Protein AF-A0A952RX84-F1 (afdb_monomer)

Secondary structure (DSSP, 8-state):
----PPPBPHHHHHHHHHHTT-S-HHHHHHHHHHHHHHHHHHS-HHHHHHHHTTB-HHHHHHHS---------HHHHHHHHHHHHHS-HHHHHHHHHHS-HHHHTTTS-----------------TTS------------------

Foldseek 3Di:
DPPPQDADALVNLLVQLVVVPQVDSVSSNVLLLLLLLVVLVLDDPVLLVVVCVRHDVVSSVSSVDHPDPGDDDPSNLSSLLSVLVRGDPVNLVSSLVRDDVVSNVSSDHPPPDDPPPPPPPDDPDPPPDDDDDPDPDDDDDDDDDD

pLDDT: mean 78.64, std 13.96, range [51.5, 95.12]

Sequence (146 aa):
MSPAMIPITYDALVELTVGRGVPSRAAAELAVRTTLAMLGQLLTDDEAAFLARRLAPELARLLERSEADVDVDERAQVVLRVLGESVDEDARRLLVRVLPAELARHLEPVVYGEPEPHRPPSGHTLADGRPGSRRPLSEAGARRDT

Nearest PDB structures (foldseek):
  6gwm-assembly1_A  TM=2.727E-01  e=8.061E+00  Rattus norvegicus

Mean predicted aligned error: 13.15 Å

Solvent-accessible surface area (backbone atoms only — not comparable to full-atom values): 9049 Å² total; per-residue (Å²): 133,81,78,87,75,79,56,57,43,65,65,58,53,30,52,53,35,30,76,72,70,40,94,34,65,71,58,18,47,49,30,47,53,53,41,37,20,49,48,30,63,59,37,53,73,70,55,42,53,59,49,30,76,58,36,28,73,74,52,29,56,35,33,78,54,51,93,67,92,72,83,88,50,78,56,36,49,52,42,41,32,55,48,30,69,69,47,55,70,67,58,36,53,50,50,45,69,60,38,58,70,88,57,25,66,38,37,55,72,84,76,77,62,77,72,73,75,78,72,70,76,80,80,79,71,92,77,76,82,78,92,79,80,92,74,78,82,81,85,74,85,82,86,76,90,132

Structure (mmCIF, N/CA/C/O backbone):
data_AF-A0A952RX84-F1
#
_entry.id   AF-A0A952RX84-F1
#
loop_
_atom_site.group_PDB
_atom_site.id
_atom_site.type_symbol
_atom_site.label_atom_id
_atom_site.label_alt_id
_atom_site.label_comp_id
_atom_site.label_asym_id
_atom_site.label_entity_id
_atom_site.label_seq_id
_atom_site.pdbx_PDB_ins_code
_atom_site.Cartn_x
_atom_site.Cartn_y
_atom_site.Cartn_z
_atom_site.occupancy
_atom_site.B_iso_or_equiv
_atom_site.auth_seq_id
_atom_site.auth_comp_id
_atom_site.auth_asym_id
_atom_site.auth_atom_id
_atom_site.pdbx_PDB_model_num
ATOM 1 N N . MET A 1 1 ? 7.064 18.277 -18.219 1.00 52.81 1 MET A N 1
ATOM 2 C CA . MET A 1 1 ? 7.436 18.517 -16.810 1.00 52.81 1 MET A CA 1
ATOM 3 C C . MET A 1 1 ? 6.547 17.620 -15.975 1.00 52.81 1 MET A C 1
ATOM 5 O O . MET A 1 1 ? 5.356 17.887 -15.909 1.00 52.81 1 MET A O 1
ATOM 9 N N . SER A 1 2 ? 7.073 16.511 -15.457 1.00 56.28 2 SER A N 1
ATOM 10 C CA . SER A 1 2 ? 6.297 15.667 -14.543 1.00 56.28 2 SER A CA 1
ATOM 11 C C . SER A 1 2 ? 6.113 16.432 -13.229 1.00 56.28 2 SER A C 1
ATOM 13 O O . SER A 1 2 ? 7.086 17.036 -12.767 1.00 56.28 2 SER A O 1
ATOM 15 N N . PRO A 1 3 ? 4.899 16.488 -12.657 1.00 62.84 3 PRO A N 1
ATOM 16 C CA . PRO A 1 3 ? 4.682 17.132 -11.368 1.00 62.84 3 PRO A CA 1
ATOM 17 C C . PRO A 1 3 ? 5.619 16.513 -10.325 1.00 62.84 3 PRO A C 1
ATOM 19 O O . PRO A 1 3 ? 5.837 15.301 -10.329 1.00 62.84 3 PRO A O 1
ATOM 22 N N . ALA A 1 4 ? 6.199 17.352 -9.463 1.00 64.56 4 ALA A N 1
ATOM 23 C CA . ALA A 1 4 ? 6.993 16.888 -8.333 1.00 64.56 4 ALA A CA 1
ATOM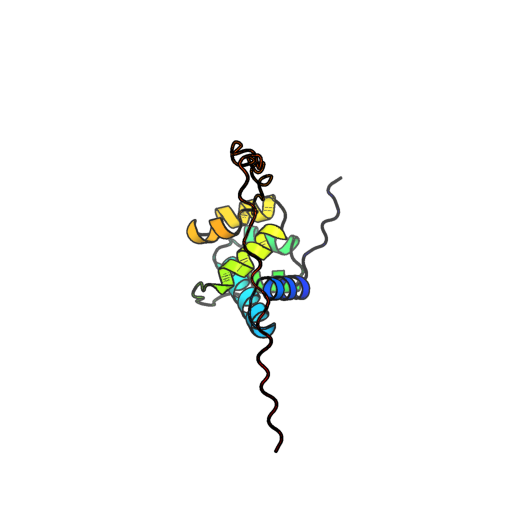 24 C C . ALA A 1 4 ? 6.069 16.087 -7.407 1.00 64.56 4 ALA A C 1
ATOM 26 O O . ALA A 1 4 ? 5.259 16.652 -6.675 1.00 64.56 4 ALA A O 1
ATOM 27 N N . MET A 1 5 ? 6.135 14.766 -7.523 1.00 69.88 5 MET A N 1
ATOM 28 C CA . MET A 1 5 ? 5.327 13.852 -6.735 1.00 69.88 5 MET A CA 1
ATOM 29 C C . MET A 1 5 ? 5.885 13.856 -5.317 1.00 69.88 5 MET A C 1
ATOM 31 O O . MET A 1 5 ? 7.060 13.551 -5.108 1.00 69.88 5 MET A O 1
ATOM 35 N N . ILE A 1 6 ? 5.068 14.274 -4.355 1.00 76.12 6 ILE A N 1
ATOM 36 C CA . ILE A 1 6 ? 5.454 14.243 -2.948 1.00 76.12 6 ILE A CA 1
ATOM 37 C C . ILE A 1 6 ? 5.487 12.763 -2.540 1.00 76.12 6 ILE A C 1
ATOM 39 O O . ILE A 1 6 ? 4.460 12.096 -2.677 1.00 76.12 6 ILE A O 1
ATOM 43 N N . PRO A 1 7 ? 6.632 12.231 -2.076 1.00 78.69 7 PRO A N 1
ATOM 44 C CA . PRO A 1 7 ? 6.710 10.842 -1.647 1.00 78.69 7 PRO A CA 1
ATOM 45 C C . PRO A 1 7 ? 5.782 10.622 -0.452 1.00 78.69 7 PRO A C 1
ATOM 47 O O . PRO A 1 7 ? 5.744 11.437 0.475 1.00 78.69 7 PRO A O 1
ATOM 50 N N . ILE A 1 8 ? 5.037 9.517 -0.464 1.00 84.06 8 ILE A N 1
ATOM 51 C CA . ILE A 1 8 ? 4.186 9.153 0.668 1.00 84.06 8 ILE A CA 1
ATOM 52 C C . ILE A 1 8 ? 5.057 8.827 1.883 1.00 84.06 8 ILE A C 1
ATOM 54 O O . ILE A 1 8 ? 6.002 8.040 1.795 1.00 84.06 8 ILE A O 1
ATOM 58 N N . THR A 1 9 ? 4.758 9.457 3.018 1.00 91.06 9 THR A N 1
ATOM 59 C CA . THR A 1 9 ? 5.454 9.200 4.283 1.00 91.06 9 THR A CA 1
ATOM 60 C C . THR A 1 9 ? 4.843 8.002 5.003 1.00 91.06 9 THR A C 1
ATOM 62 O O . THR A 1 9 ? 3.688 7.640 4.770 1.00 91.06 9 THR A O 1
ATOM 65 N N . TYR A 1 10 ? 5.611 7.395 5.912 1.00 90.44 10 TYR A N 1
ATOM 66 C CA . TYR A 1 10 ? 5.120 6.294 6.744 1.00 90.44 10 TYR A CA 1
ATOM 67 C C . TYR A 1 10 ? 3.879 6.696 7.555 1.00 90.44 10 TYR A C 1
ATOM 69 O O . TYR A 1 10 ? 2.864 6.005 7.504 1.00 90.44 10 TYR A O 1
ATOM 77 N N . ASP A 1 11 ? 3.925 7.849 8.229 1.00 92.25 11 ASP A N 1
ATOM 78 C CA . ASP A 1 11 ? 2.795 8.347 9.018 1.00 92.25 11 ASP A CA 1
ATOM 79 C C . ASP A 1 11 ? 1.555 8.605 8.155 1.00 92.25 11 ASP A C 1
ATOM 81 O O . ASP A 1 11 ? 0.456 8.221 8.543 1.00 92.25 11 ASP A O 1
ATOM 85 N N . ALA A 1 12 ? 1.712 9.190 6.962 1.00 91.38 12 ALA A N 1
ATOM 86 C CA . ALA A 1 12 ? 0.582 9.412 6.061 1.00 91.38 12 ALA A CA 1
ATOM 87 C C . ALA A 1 12 ? -0.078 8.089 5.647 1.00 91.38 12 ALA A C 1
ATOM 89 O O . ALA A 1 12 ? -1.302 7.984 5.643 1.00 91.38 12 ALA A O 1
ATOM 90 N N . LEU A 1 13 ? 0.722 7.062 5.348 1.00 90.38 13 LEU A N 1
ATOM 91 C CA . LEU A 1 13 ? 0.217 5.741 4.983 1.00 90.38 13 LEU A CA 1
ATOM 92 C C . LEU A 1 13 ? -0.535 5.071 6.146 1.00 90.38 13 LEU A C 1
ATOM 94 O O . LEU A 1 13 ? -1.597 4.479 5.940 1.00 90.38 13 LEU A O 1
ATOM 98 N N . VAL A 1 14 ? -0.024 5.202 7.372 1.00 93.19 14 VAL A N 1
ATOM 99 C CA . VAL A 1 14 ? -0.676 4.705 8.594 1.00 93.19 14 VAL A CA 1
ATOM 100 C C . VAL A 1 14 ? -2.007 5.418 8.836 1.00 93.19 14 VAL A C 1
ATOM 102 O O . VAL A 1 14 ? -3.025 4.753 9.026 1.00 93.19 14 VAL A O 1
ATOM 105 N N . GLU A 1 15 ? -2.031 6.749 8.780 1.00 93.69 15 GLU A N 1
ATOM 106 C CA . GLU A 1 15 ? -3.245 7.545 8.999 1.00 93.69 15 GLU A CA 1
ATOM 107 C C . GLU A 1 15 ? -4.317 7.254 7.936 1.00 93.69 15 GLU A C 1
ATOM 109 O O . GLU A 1 15 ? -5.489 7.058 8.266 1.00 93.69 15 GLU A O 1
A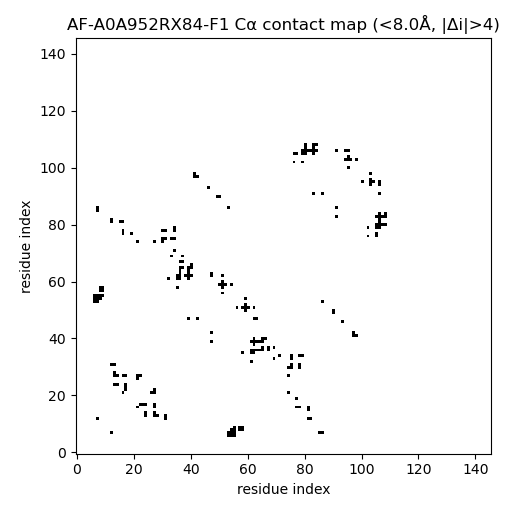TOM 114 N N . LEU A 1 16 ? -3.927 7.121 6.663 1.00 91.19 16 LEU A N 1
ATOM 115 C CA . LEU A 1 16 ? -4.841 6.708 5.593 1.00 91.19 16 LEU A CA 1
ATOM 116 C C . LEU A 1 16 ? -5.417 5.309 5.844 1.00 91.19 16 LEU A C 1
ATOM 118 O O . LEU A 1 16 ? -6.605 5.080 5.621 1.00 91.19 16 LEU A O 1
ATOM 122 N N . THR A 1 17 ? -4.601 4.383 6.347 1.00 92.00 17 THR A N 1
ATOM 123 C CA . THR A 1 17 ? -5.024 3.014 6.672 1.00 92.00 17 THR A CA 1
ATOM 124 C C . THR A 1 17 ? -6.034 2.996 7.827 1.00 92.00 17 THR A C 1
ATOM 126 O O . THR A 1 17 ? -7.050 2.301 7.748 1.00 92.00 17 THR A O 1
ATOM 129 N N . VAL A 1 18 ? -5.824 3.809 8.868 1.00 94.00 18 VAL A N 1
ATOM 130 C CA . VAL A 1 18 ? -6.804 4.008 9.953 1.00 94.00 18 VAL A CA 1
ATOM 131 C C . VAL A 1 18 ? -8.108 4.592 9.404 1.00 94.00 18 VAL A C 1
ATOM 133 O O . VAL A 1 18 ? -9.184 4.062 9.680 1.00 94.00 18 VAL A O 1
ATOM 136 N N . GLY A 1 19 ? -8.026 5.618 8.550 1.00 89.81 19 GLY A N 1
ATOM 137 C CA . GLY A 1 19 ? -9.187 6.244 7.905 1.00 89.81 19 GLY A CA 1
ATOM 138 C C . GLY A 1 19 ? -10.018 5.299 7.025 1.00 89.81 19 GLY A C 1
ATOM 139 O O . GLY A 1 19 ? -11.158 5.614 6.690 1.00 89.81 19 GLY A O 1
ATOM 140 N N . ARG A 1 20 ? -9.478 4.125 6.674 1.00 89.94 20 ARG A N 1
ATOM 141 C CA . ARG A 1 20 ? -10.151 3.073 5.894 1.00 89.94 20 ARG A CA 1
ATOM 142 C C . ARG A 1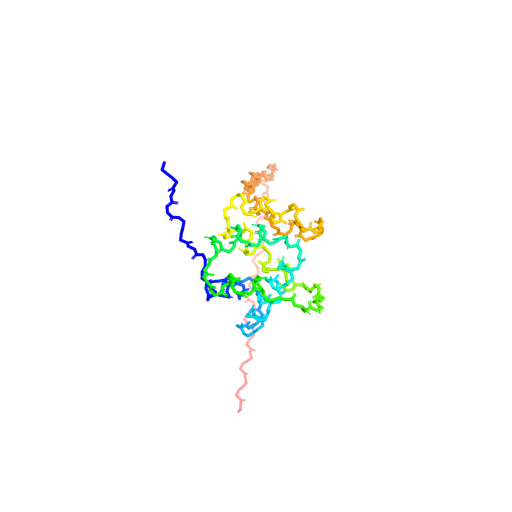 20 ? -10.732 1.940 6.747 1.00 89.94 20 ARG A C 1
ATOM 144 O O . ARG A 1 20 ? -11.228 0.969 6.184 1.00 89.94 20 ARG A O 1
ATOM 151 N N . GLY A 1 21 ? -10.724 2.074 8.075 1.00 89.44 21 GLY A N 1
ATOM 152 C CA . GLY A 1 21 ? -11.428 1.167 8.989 1.00 89.44 21 GLY A CA 1
ATOM 153 C C . GLY A 1 21 ? -10.537 0.219 9.790 1.00 89.44 21 GLY A C 1
ATOM 154 O O . GLY A 1 21 ? -11.060 -0.654 10.482 1.00 89.44 21 GLY A O 1
ATOM 155 N N . VAL A 1 22 ? -9.208 0.375 9.749 1.00 91.19 22 VAL A N 1
ATOM 156 C CA . VAL A 1 22 ? -8.323 -0.372 10.655 1.00 91.19 22 VAL A CA 1
ATOM 157 C C . VAL A 1 22 ? -8.500 0.165 12.084 1.00 91.19 22 VAL A C 1
ATOM 159 O O . VAL A 1 22 ? -8.393 1.372 12.299 1.00 91.19 22 VAL A O 1
ATOM 162 N N . PRO A 1 23 ? -8.774 -0.700 13.083 1.00 90.44 23 PRO A N 1
ATOM 163 C CA . PRO A 1 23 ? -9.357 -0.283 14.363 1.00 90.44 23 PRO A CA 1
ATOM 164 C C . PRO A 1 23 ? -8.431 0.552 15.254 1.00 90.44 23 PRO A C 1
ATOM 166 O O . PRO A 1 23 ? -8.893 1.157 16.219 1.00 90.44 23 PRO A O 1
ATOM 169 N N . SER A 1 24 ? -7.125 0.564 14.986 1.00 94.94 24 SER A N 1
ATOM 170 C CA . SER A 1 24 ? -6.169 1.361 15.746 1.00 94.94 24 SER A CA 1
ATOM 171 C C . SER A 1 24 ? -4.935 1.701 14.922 1.00 94.94 24 SER A C 1
ATOM 173 O O . SER A 1 24 ? -4.573 0.984 13.986 1.00 94.94 24 SER A O 1
ATOM 175 N N . ARG A 1 25 ? -4.237 2.764 15.333 1.00 95.12 25 ARG A N 1
ATOM 176 C CA . ARG A 1 25 ? -2.945 3.150 14.758 1.00 95.12 25 ARG A CA 1
ATOM 177 C C . ARG A 1 25 ? -1.913 2.025 14.850 1.00 95.12 25 ARG A C 1
ATOM 179 O O . ARG A 1 25 ? -1.272 1.716 13.858 1.00 95.12 25 ARG A O 1
ATOM 186 N N . ALA A 1 26 ? -1.818 1.350 15.997 1.00 93.50 26 ALA A N 1
ATOM 187 C CA . ALA A 1 26 ? -0.906 0.218 16.169 1.00 93.50 26 ALA A CA 1
ATOM 188 C C . ALA A 1 26 ? -1.224 -0.948 15.210 1.00 93.50 26 ALA A C 1
ATOM 190 O O . ALA A 1 26 ? -0.313 -1.561 14.656 1.00 93.50 26 ALA A O 1
ATOM 191 N N . ALA A 1 27 ? -2.511 -1.237 14.973 1.00 90.25 27 ALA A N 1
ATOM 192 C CA . ALA A 1 27 ? -2.920 -2.245 13.996 1.00 90.25 27 ALA A CA 1
ATOM 193 C C . ALA A 1 27 ? -2.602 -1.813 12.554 1.00 90.25 27 ALA A C 1
ATOM 195 O O . ALA A 1 27 ? -2.200 -2.649 11.748 1.00 90.25 27 ALA A O 1
ATOM 196 N N . ALA A 1 28 ? -2.741 -0.523 12.235 1.00 92.69 28 ALA A N 1
ATOM 197 C CA . ALA A 1 28 ? -2.385 0.031 10.931 1.00 92.69 28 ALA A CA 1
ATOM 198 C C . ALA A 1 28 ? -0.871 -0.002 10.686 1.00 92.69 28 ALA A C 1
ATOM 200 O O . ALA A 1 28 ? -0.437 -0.447 9.631 1.00 92.69 28 ALA A O 1
ATOM 201 N N . GLU A 1 29 ? -0.060 0.384 11.672 1.00 93.75 29 GLU A N 1
ATOM 202 C CA . GLU A 1 29 ? 1.404 0.295 11.614 1.00 93.75 29 GLU A CA 1
ATOM 203 C C . GLU A 1 29 ? 1.876 -1.143 11.389 1.00 93.75 29 GLU A C 1
ATOM 205 O O . GLU A 1 29 ? 2.734 -1.393 10.539 1.00 93.75 29 GLU A O 1
ATOM 210 N N . LEU A 1 30 ? 1.290 -2.100 12.117 1.00 91.25 30 LEU A N 1
ATOM 211 C CA . LEU A 1 30 ? 1.576 -3.514 11.914 1.00 91.25 30 LEU A CA 1
ATOM 212 C C . LEU A 1 30 ? 1.200 -3.944 10.493 1.00 91.25 30 LEU A C 1
ATOM 214 O O . LEU A 1 30 ? 2.043 -4.498 9.798 1.00 91.25 30 LEU A O 1
ATOM 218 N N . ALA A 1 31 ? -0.013 -3.633 10.032 1.00 89.94 31 ALA A N 1
ATOM 219 C CA . ALA A 1 31 ? -0.466 -3.987 8.689 1.00 89.94 31 ALA A CA 1
ATOM 220 C C . ALA A 1 31 ? 0.439 -3.402 7.591 1.00 89.94 31 ALA A C 1
ATOM 222 O O . ALA A 1 31 ? 0.815 -4.117 6.661 1.00 89.94 31 ALA A O 1
ATOM 223 N N . VAL A 1 32 ? 0.838 -2.131 7.711 1.00 92.19 32 VAL A N 1
ATOM 224 C CA . VAL A 1 32 ? 1.739 -1.458 6.762 1.00 92.19 32 VAL A CA 1
ATOM 225 C C . VAL A 1 32 ? 3.090 -2.161 6.707 1.00 92.19 32 VAL A C 1
ATOM 227 O O . VAL A 1 32 ? 3.552 -2.520 5.624 1.00 92.19 32 VAL A O 1
ATOM 230 N N . ARG A 1 33 ? 3.710 -2.409 7.865 1.00 91.38 33 ARG A N 1
ATOM 231 C CA . ARG A 1 33 ? 5.003 -3.099 7.938 1.00 91.38 33 ARG A CA 1
ATOM 232 C C . ARG A 1 33 ? 4.940 -4.496 7.338 1.00 91.38 33 ARG A C 1
ATOM 234 O O . ARG A 1 33 ? 5.804 -4.847 6.547 1.00 91.38 33 ARG A O 1
ATOM 241 N N . THR A 1 34 ? 3.926 -5.265 7.710 1.00 89.19 34 THR A N 1
ATOM 242 C CA . THR A 1 34 ? 3.727 -6.643 7.260 1.00 89.19 34 THR A CA 1
ATOM 243 C C . THR A 1 34 ? 3.508 -6.704 5.746 1.00 89.19 34 THR A C 1
ATOM 245 O O . THR A 1 34 ? 4.127 -7.516 5.064 1.00 89.19 34 THR A O 1
ATOM 248 N N . THR A 1 35 ? 2.719 -5.777 5.196 1.00 89.94 35 THR A N 1
ATOM 249 C CA . THR A 1 35 ? 2.469 -5.694 3.748 1.00 89.94 35 THR A CA 1
ATOM 250 C C . THR A 1 35 ? 3.729 -5.307 2.973 1.00 89.94 35 THR A C 1
ATOM 252 O O . THR A 1 35 ? 4.021 -5.909 1.945 1.00 89.94 35 THR A O 1
ATOM 255 N N . LEU A 1 36 ? 4.504 -4.328 3.454 1.00 90.56 36 LEU A N 1
ATOM 256 C CA . LEU A 1 36 ? 5.756 -3.924 2.800 1.00 90.56 36 LEU A CA 1
ATOM 257 C C . LEU A 1 36 ? 6.824 -5.016 2.883 1.00 90.56 36 LEU A C 1
ATOM 259 O O . LEU A 1 36 ? 7.518 -5.259 1.903 1.00 90.56 36 LEU A O 1
ATOM 263 N N . ALA A 1 37 ? 6.917 -5.707 4.017 1.00 88.12 37 ALA A N 1
ATOM 264 C CA . ALA A 1 37 ? 7.823 -6.834 4.193 1.00 88.12 37 ALA A CA 1
ATOM 265 C C . ALA A 1 37 ? 7.492 -7.982 3.221 1.00 88.12 37 ALA A C 1
ATOM 267 O O . ALA A 1 37 ? 8.389 -8.530 2.585 1.00 88.12 37 ALA A O 1
ATOM 268 N N . MET A 1 38 ? 6.206 -8.301 3.050 1.00 88.31 38 MET A N 1
ATOM 269 C CA . MET A 1 38 ? 5.738 -9.264 2.048 1.00 88.31 38 MET A CA 1
ATOM 270 C C . MET A 1 38 ? 6.074 -8.801 0.621 1.00 88.31 38 MET A C 1
ATOM 272 O O . MET A 1 38 ? 6.581 -9.584 -0.176 1.00 88.31 38 MET A O 1
ATOM 276 N N . LEU A 1 39 ? 5.836 -7.527 0.286 1.00 88.44 39 LEU A N 1
ATOM 277 C CA . LEU A 1 39 ? 6.190 -6.991 -1.034 1.00 88.44 39 LEU A CA 1
ATOM 278 C C . LEU A 1 39 ? 7.692 -7.113 -1.314 1.00 88.44 39 LEU A C 1
ATOM 280 O O . LEU A 1 39 ? 8.061 -7.497 -2.418 1.00 88.44 39 LEU A O 1
ATOM 284 N N . GLY A 1 40 ? 8.546 -6.859 -0.320 1.00 88.94 40 GLY A N 1
ATOM 285 C CA . GLY A 1 40 ? 9.995 -7.032 -0.442 1.00 88.94 40 GLY A CA 1
ATOM 286 C C . GLY A 1 40 ? 10.427 -8.454 -0.821 1.00 88.94 40 GLY A C 1
ATOM 287 O O . GLY A 1 40 ? 11.439 -8.613 -1.487 1.00 88.94 40 GLY A O 1
ATOM 288 N N . GLN A 1 41 ? 9.647 -9.480 -0.466 1.00 87.69 41 GLN A N 1
ATOM 289 C CA . GLN A 1 41 ? 9.938 -10.876 -0.831 1.00 87.69 41 GLN A CA 1
ATOM 290 C C . GLN A 1 41 ? 9.488 -11.248 -2.242 1.00 87.69 41 GLN A C 1
ATOM 292 O O . GLN A 1 41 ? 10.031 -12.171 -2.843 1.00 87.69 41 GLN A O 1
ATOM 297 N N . LEU A 1 42 ? 8.460 -10.567 -2.749 1.00 87.44 42 LEU A N 1
ATOM 298 C CA . LEU A 1 42 ? 7.908 -10.818 -4.079 1.00 87.44 42 LEU A CA 1
ATOM 299 C C . LEU A 1 42 ? 8.642 -10.035 -5.172 1.00 87.44 42 LEU A C 1
ATOM 301 O O . LEU A 1 42 ? 8.570 -10.400 -6.343 1.00 87.44 42 LEU A O 1
ATOM 305 N N . LEU A 1 43 ? 9.316 -8.949 -4.795 1.00 88.12 43 LEU A N 1
ATOM 306 C CA . LEU A 1 43 ? 10.067 -8.087 -5.695 1.00 88.12 43 LEU A CA 1
ATOM 307 C C . LEU A 1 43 ? 11.499 -8.599 -5.853 1.00 88.12 43 LEU A C 1
ATOM 309 O O . LEU A 1 43 ? 12.152 -8.984 -4.888 1.00 88.12 43 LEU A O 1
ATOM 313 N N . THR A 1 44 ? 12.023 -8.532 -7.071 1.00 89.00 44 THR A N 1
ATOM 314 C CA . TH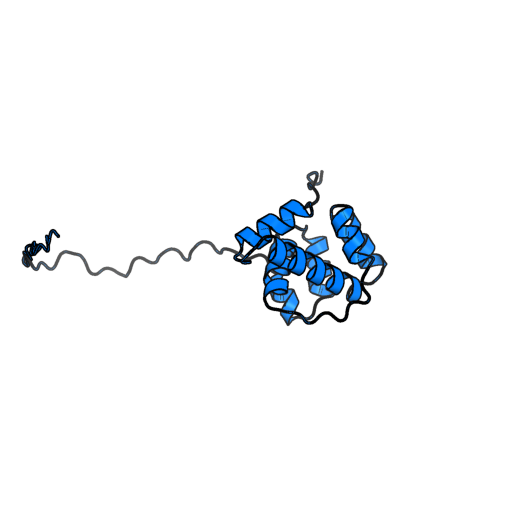R A 1 44 ? 13.473 -8.630 -7.294 1.00 89.00 44 THR A CA 1
ATOM 315 C C . THR A 1 44 ? 14.188 -7.379 -6.770 1.00 89.00 44 THR A C 1
ATOM 317 O O . THR A 1 44 ? 13.564 -6.327 -6.610 1.00 89.00 44 THR A O 1
ATOM 320 N N . ASP A 1 45 ? 15.506 -7.454 -6.559 1.00 87.69 45 ASP A N 1
ATOM 321 C CA . ASP A 1 45 ? 16.311 -6.326 -6.055 1.00 87.69 45 ASP A CA 1
ATOM 322 C C . ASP A 1 45 ? 16.117 -5.039 -6.877 1.00 87.69 45 ASP A C 1
ATOM 324 O O . ASP A 1 45 ? 15.963 -3.948 -6.323 1.00 87.69 45 ASP A O 1
ATOM 328 N N . ASP A 1 46 ? 16.060 -5.161 -8.206 1.00 88.12 46 ASP A N 1
ATOM 329 C CA . ASP A 1 46 ? 15.852 -4.028 -9.112 1.00 88.12 46 ASP A CA 1
ATOM 330 C C . ASP A 1 46 ? 14.447 -3.423 -8.971 1.00 88.12 46 ASP A C 1
ATOM 332 O O . ASP A 1 46 ? 14.273 -2.200 -9.008 1.00 88.12 46 ASP A O 1
ATOM 336 N N . GLU A 1 47 ? 13.429 -4.263 -8.790 1.00 91.50 47 GLU A N 1
ATOM 337 C CA . GLU A 1 47 ? 12.040 -3.834 -8.619 1.00 91.50 47 GLU A CA 1
ATOM 338 C C . GLU A 1 47 ? 11.819 -3.193 -7.243 1.00 91.50 47 GLU A C 1
ATOM 340 O O . GLU A 1 47 ? 11.164 -2.151 -7.142 1.00 91.50 47 GLU A O 1
ATOM 345 N N . ALA A 1 48 ? 12.424 -3.758 -6.196 1.00 89.19 48 ALA A N 1
ATOM 346 C CA . ALA A 1 48 ? 12.448 -3.185 -4.857 1.00 89.19 48 ALA A CA 1
ATOM 347 C C . ALA A 1 48 ? 13.160 -1.826 -4.861 1.00 89.19 48 ALA A C 1
ATOM 349 O O . ALA A 1 48 ? 12.612 -0.846 -4.353 1.00 89.19 48 ALA A O 1
ATOM 350 N N . ALA A 1 49 ? 14.320 -1.717 -5.517 1.00 89.06 49 ALA A N 1
ATOM 351 C CA . ALA A 1 49 ? 15.041 -0.456 -5.676 1.00 89.06 49 ALA A CA 1
ATOM 352 C C . ALA A 1 49 ? 14.234 0.581 -6.477 1.00 89.06 49 ALA A C 1
ATOM 354 O O . ALA A 1 49 ? 14.274 1.778 -6.179 1.00 89.06 49 ALA A O 1
ATOM 355 N N . PHE A 1 50 ? 13.482 0.148 -7.491 1.00 88.81 50 PHE A N 1
ATOM 356 C CA . PHE A 1 50 ? 12.600 1.019 -8.266 1.00 88.81 50 PHE A CA 1
ATOM 357 C C . PHE A 1 50 ? 11.441 1.577 -7.426 1.00 88.81 50 PHE A C 1
ATOM 359 O O . PHE A 1 50 ? 11.124 2.768 -7.541 1.00 88.81 50 PHE A O 1
ATOM 366 N N . LEU A 1 51 ? 10.825 0.746 -6.581 1.00 87.62 51 LEU A N 1
ATOM 367 C CA . LEU A 1 51 ? 9.774 1.148 -5.639 1.00 87.62 51 LEU A CA 1
ATOM 368 C C . LEU A 1 51 ? 10.322 2.050 -4.530 1.00 87.62 51 LEU A C 1
ATOM 370 O O . LEU A 1 51 ? 9.751 3.105 -4.262 1.00 87.62 51 LEU A O 1
ATOM 374 N N . ALA A 1 52 ? 11.465 1.696 -3.946 1.00 89.94 52 ALA A N 1
ATOM 375 C CA . ALA A 1 52 ? 12.126 2.449 -2.884 1.00 89.94 52 ALA A CA 1
ATOM 376 C C . ALA A 1 52 ? 12.379 3.917 -3.262 1.00 89.94 52 ALA A C 1
ATOM 378 O O . ALA A 1 52 ? 12.199 4.803 -2.434 1.00 89.94 52 ALA A O 1
ATOM 379 N N . ARG A 1 53 ? 12.719 4.202 -4.527 1.00 89.06 53 ARG A N 1
ATOM 380 C CA . ARG A 1 53 ? 12.935 5.577 -5.026 1.00 89.06 53 ARG A CA 1
ATOM 381 C C . ARG A 1 53 ? 11.680 6.455 -5.029 1.00 89.06 53 ARG A C 1
ATOM 383 O O . ARG A 1 53 ? 11.803 7.669 -5.162 1.00 89.06 53 ARG A O 1
ATOM 390 N N . ARG A 1 54 ? 10.492 5.855 -4.943 1.00 85.12 54 ARG A N 1
ATOM 391 C CA . ARG A 1 54 ? 9.189 6.544 -4.952 1.00 85.12 54 ARG A CA 1
ATOM 392 C C . ARG A 1 54 ? 8.547 6.621 -3.574 1.00 85.12 54 ARG A C 1
ATOM 394 O O . ARG A 1 54 ? 7.590 7.366 -3.379 1.00 85.12 54 ARG A O 1
ATOM 401 N N . LEU A 1 55 ? 9.068 5.848 -2.630 1.00 86.88 55 LEU A N 1
ATOM 402 C CA . LEU A 1 55 ? 8.622 5.827 -1.250 1.00 86.88 55 LEU A CA 1
ATOM 403 C C . LEU A 1 55 ? 9.526 6.713 -0.392 1.00 86.88 55 LEU A C 1
ATOM 405 O O . LEU A 1 55 ? 10.668 7.006 -0.748 1.00 86.88 55 LEU A O 1
ATOM 409 N N . ALA A 1 56 ? 9.027 7.130 0.771 1.00 89.31 56 ALA A N 1
ATOM 410 C CA . ALA A 1 56 ? 9.888 7.745 1.770 1.00 89.31 56 ALA A CA 1
ATOM 411 C C . ALA A 1 56 ? 10.980 6.755 2.248 1.00 89.31 56 ALA A C 1
ATOM 413 O O . ALA A 1 56 ? 10.742 5.541 2.271 1.00 89.31 56 ALA A O 1
ATOM 414 N N . PRO A 1 57 ? 12.169 7.237 2.664 1.00 86.50 57 PRO A N 1
ATOM 415 C CA . PRO A 1 57 ? 13.286 6.377 3.061 1.00 86.50 57 PRO A CA 1
ATOM 416 C C . PRO A 1 57 ? 12.951 5.365 4.164 1.00 86.50 57 PRO A C 1
ATOM 418 O O . PRO A 1 57 ? 13.523 4.277 4.196 1.00 86.50 57 PRO A O 1
ATOM 421 N N . GLU A 1 58 ? 12.031 5.689 5.076 1.00 88.19 58 GLU A N 1
ATOM 422 C CA . GLU A 1 58 ? 11.602 4.763 6.127 1.00 88.19 58 GLU A CA 1
ATOM 423 C C . GLU A 1 58 ? 10.851 3.557 5.557 1.00 88.19 58 GLU A C 1
ATOM 425 O O . GLU A 1 58 ? 11.068 2.432 6.001 1.00 88.19 58 GLU A O 1
ATOM 430 N N . LEU A 1 59 ? 10.007 3.785 4.548 1.00 87.12 59 LEU A N 1
ATOM 431 C CA . LEU A 1 59 ? 9.249 2.744 3.855 1.00 87.12 59 LEU A CA 1
ATOM 432 C C . LEU A 1 59 ? 10.165 1.894 2.967 1.00 87.12 59 LEU A C 1
ATOM 434 O O . LEU A 1 59 ? 10.033 0.674 2.945 1.00 87.12 59 LEU A O 1
ATOM 438 N N . ALA A 1 60 ? 11.134 2.521 2.294 1.00 88.69 60 ALA A N 1
ATOM 439 C CA . ALA A 1 60 ? 12.138 1.822 1.492 1.00 88.69 60 ALA A CA 1
ATOM 440 C C . ALA A 1 60 ? 12.922 0.786 2.317 1.00 88.69 60 ALA A C 1
ATOM 442 O O . ALA A 1 60 ? 13.084 -0.355 1.894 1.00 88.69 60 ALA A O 1
ATOM 443 N N . ARG A 1 61 ? 13.319 1.134 3.547 1.00 87.38 61 ARG A N 1
ATOM 444 C CA . ARG A 1 61 ? 14.022 0.208 4.456 1.00 87.38 61 ARG A CA 1
ATOM 445 C C . ARG A 1 61 ? 13.197 -1.015 4.857 1.00 87.38 61 ARG A C 1
ATOM 447 O O . ARG A 1 61 ? 13.777 -2.016 5.267 1.00 87.38 61 ARG A O 1
ATOM 454 N N . LEU A 1 62 ? 11.867 -0.925 4.804 1.00 86.69 62 LEU A N 1
ATOM 455 C CA . LEU A 1 62 ? 10.981 -2.056 5.089 1.00 86.69 62 LEU A CA 1
ATOM 456 C C . LEU A 1 62 ? 10.893 -3.026 3.904 1.00 86.69 62 LEU A C 1
ATOM 458 O O . LEU A 1 62 ? 10.658 -4.206 4.133 1.00 86.69 62 LEU A O 1
ATOM 462 N N . LEU A 1 63 ? 11.131 -2.556 2.673 1.00 84.50 63 LEU A N 1
ATOM 463 C CA . LEU A 1 63 ? 11.252 -3.421 1.493 1.00 84.50 63 LEU A CA 1
ATOM 464 C C . LEU A 1 63 ? 12.569 -4.209 1.505 1.00 84.50 63 LEU A C 1
ATOM 466 O O . LEU A 1 63 ? 12.585 -5.376 1.145 1.00 84.50 63 LEU A O 1
ATOM 470 N N . GLU A 1 64 ? 13.662 -3.589 1.962 1.00 79.94 64 GLU A N 1
ATOM 471 C CA . GLU A 1 64 ? 15.004 -4.199 1.997 1.00 79.94 64 GLU A CA 1
ATOM 472 C C . GLU A 1 64 ? 15.179 -5.267 3.095 1.00 79.94 64 GLU A C 1
ATOM 474 O O . GLU A 1 64 ? 16.183 -5.977 3.128 1.00 79.94 64 GLU A O 1
ATOM 479 N N . ARG A 1 65 ? 14.237 -5.369 4.039 1.00 64.81 65 ARG A N 1
ATOM 480 C CA . ARG A 1 65 ? 14.336 -6.247 5.210 1.00 64.81 65 ARG A CA 1
ATOM 481 C C . ARG A 1 65 ? 13.118 -7.152 5.323 1.00 64.81 65 ARG A C 1
ATOM 483 O O . ARG A 1 65 ? 12.188 -6.810 6.051 1.00 64.81 65 ARG A O 1
ATOM 490 N N . SER A 1 66 ? 13.137 -8.333 4.705 1.00 56.56 66 SER A N 1
ATOM 491 C CA . SER A 1 66 ? 12.159 -9.357 5.089 1.00 56.56 66 SER A CA 1
ATOM 492 C C . SER A 1 66 ? 12.563 -10.800 4.783 1.00 56.56 66 SER A C 1
ATOM 494 O O . SER A 1 66 ? 12.412 -11.287 3.669 1.00 56.56 66 SER A O 1
ATOM 496 N N . GLU A 1 67 ? 12.932 -11.526 5.838 1.00 58.91 67 GLU A N 1
ATOM 497 C CA . GLU A 1 67 ? 12.818 -12.992 5.930 1.00 58.91 67 GLU A CA 1
ATOM 498 C C . GLU A 1 67 ? 11.554 -13.390 6.728 1.00 58.91 67 GLU A C 1
ATOM 500 O O . GLU A 1 67 ? 11.538 -14.400 7.427 1.00 58.91 67 GLU A O 1
ATOM 505 N N . ALA A 1 68 ? 10.506 -12.559 6.733 1.00 57.81 68 ALA A N 1
ATOM 506 C CA . ALA A 1 68 ? 9.305 -12.843 7.512 1.00 57.81 68 ALA A CA 1
ATOM 507 C C . ALA A 1 68 ? 8.351 -13.757 6.729 1.00 57.81 68 ALA A C 1
ATOM 509 O O . ALA A 1 68 ? 7.878 -13.376 5.664 1.00 57.81 68 ALA A O 1
ATOM 510 N N . ASP A 1 69 ? 8.048 -14.938 7.260 1.00 60.47 69 ASP A N 1
ATOM 511 C CA . ASP A 1 69 ? 6.967 -15.790 6.754 1.00 60.47 69 ASP A CA 1
ATOM 512 C C . ASP A 1 69 ? 5.633 -15.138 7.153 1.00 60.47 69 ASP A C 1
ATOM 514 O O . ASP A 1 69 ? 5.232 -15.159 8.322 1.00 60.47 69 ASP A O 1
ATOM 518 N N . VAL A 1 70 ? 5.035 -14.398 6.221 1.00 61.94 70 VAL A N 1
ATOM 519 C CA . VAL A 1 70 ? 3.886 -13.528 6.482 1.00 61.94 70 VAL A CA 1
ATOM 520 C C . VAL A 1 70 ? 2.649 -14.092 5.805 1.00 61.94 70 VAL A C 1
ATOM 522 O O . VAL A 1 70 ? 2.552 -14.109 4.580 1.00 61.94 70 VAL A O 1
ATOM 525 N N . ASP A 1 71 ? 1.669 -14.466 6.623 1.00 67.69 71 ASP A N 1
ATOM 526 C CA . ASP A 1 71 ? 0.330 -14.805 6.155 1.00 67.69 71 ASP A CA 1
ATOM 527 C C . ASP A 1 71 ? -0.436 -13.534 5.762 1.00 67.69 71 ASP A C 1
ATOM 529 O O . ASP A 1 71 ? -0.459 -12.537 6.495 1.00 67.69 71 ASP A O 1
ATOM 533 N N . VAL A 1 72 ? -1.070 -13.564 4.590 1.00 67.62 72 VAL A N 1
ATOM 534 C CA . VAL A 1 72 ? -1.788 -12.407 4.049 1.00 67.62 72 VAL A CA 1
ATOM 535 C C . VAL A 1 72 ? -3.179 -12.341 4.665 1.00 67.62 72 VAL A C 1
ATOM 537 O O . VAL A 1 72 ? -4.062 -13.128 4.327 1.00 67.62 72 VAL A O 1
ATOM 540 N N . ASP A 1 73 ? -3.388 -11.381 5.565 1.00 80.06 73 ASP A N 1
ATOM 541 C CA . ASP A 1 73 ? -4.681 -11.159 6.208 1.00 80.06 73 ASP A CA 1
ATOM 542 C C . ASP A 1 73 ? -5.521 -10.063 5.516 1.00 80.06 73 ASP A 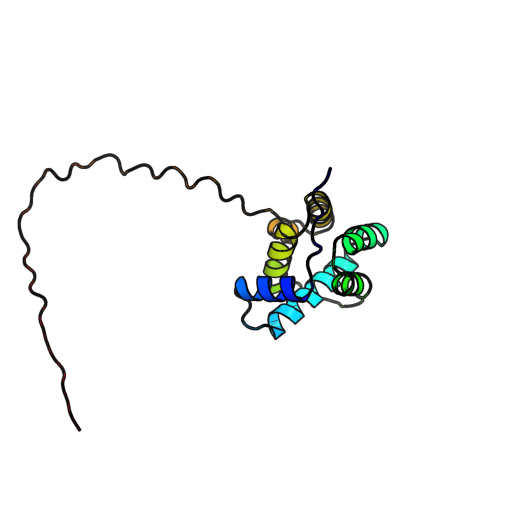C 1
ATOM 544 O O . ASP A 1 73 ? -5.109 -9.391 4.567 1.00 80.06 73 ASP A O 1
ATOM 548 N N . GLU A 1 74 ? -6.745 -9.868 6.007 1.00 78.25 74 GLU A N 1
ATOM 549 C CA . GLU A 1 74 ? -7.687 -8.851 5.519 1.00 78.25 74 GLU A CA 1
ATOM 550 C C . GLU A 1 74 ? -7.129 -7.413 5.605 1.00 78.25 74 GLU A C 1
ATOM 552 O O . GLU A 1 74 ? -7.504 -6.541 4.820 1.00 78.25 74 GLU A O 1
ATOM 557 N N . ARG A 1 75 ? -6.183 -7.144 6.514 1.00 78.25 75 ARG A N 1
ATOM 558 C CA . ARG A 1 75 ? -5.593 -5.809 6.702 1.00 78.25 75 ARG A CA 1
ATOM 559 C C . ARG A 1 75 ? -4.584 -5.494 5.607 1.00 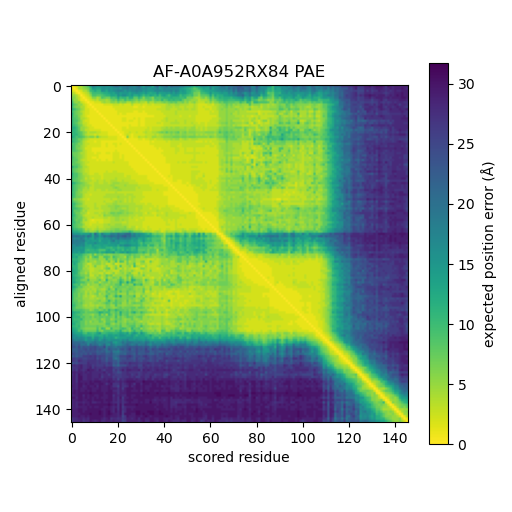78.25 75 ARG A C 1
ATOM 561 O O . ARG A 1 75 ? -4.504 -4.339 5.185 1.00 78.25 75 ARG A O 1
ATOM 568 N N . ALA A 1 76 ? -3.877 -6.502 5.098 1.00 83.69 76 ALA A N 1
ATOM 569 C CA . ALA A 1 76 ? -2.988 -6.342 3.950 1.00 83.69 76 ALA A CA 1
ATOM 570 C C . ALA A 1 76 ? -3.744 -5.825 2.714 1.00 83.69 76 ALA A C 1
ATOM 572 O O . ALA A 1 76 ? -3.235 -4.979 1.982 1.00 83.69 76 ALA A O 1
ATOM 573 N N . GLN A 1 77 ? -5.000 -6.242 2.520 1.00 85.81 77 GLN A N 1
ATOM 574 C CA . GLN A 1 77 ? -5.836 -5.769 1.409 1.00 85.81 77 GLN A CA 1
ATOM 575 C C . GLN A 1 77 ? -6.133 -4.266 1.499 1.00 85.81 77 GLN A C 1
ATOM 577 O O . GLN A 1 77 ? -6.118 -3.565 0.485 1.00 85.81 77 GLN A O 1
ATOM 582 N N . VAL A 1 78 ? -6.377 -3.753 2.711 1.00 84.88 78 VAL A N 1
ATOM 583 C CA . VAL A 1 78 ? -6.595 -2.316 2.942 1.00 84.88 78 VAL A CA 1
ATOM 584 C C . VAL A 1 78 ? -5.328 -1.531 2.616 1.00 84.88 78 VAL A C 1
ATOM 586 O O . VAL A 1 78 ? -5.401 -0.524 1.912 1.00 84.88 78 VAL A O 1
ATOM 589 N N . VAL A 1 79 ? -4.169 -2.013 3.071 1.00 87.00 79 VAL A N 1
ATOM 590 C CA . VAL A 1 79 ? -2.877 -1.368 2.802 1.00 87.00 79 VAL A CA 1
ATOM 591 C C . VAL A 1 79 ? -2.558 -1.375 1.311 1.00 87.00 79 VAL A C 1
ATOM 593 O O . VAL A 1 79 ? -2.171 -0.337 0.782 1.00 87.00 79 VAL A O 1
ATOM 596 N N . LEU A 1 80 ? -2.770 -2.496 0.614 1.00 88.69 80 LEU A N 1
ATOM 597 C CA . LEU A 1 80 ? -2.579 -2.580 -0.836 1.00 88.69 80 LEU A CA 1
ATOM 598 C C . LEU A 1 80 ? -3.448 -1.556 -1.569 1.00 88.69 80 LEU A C 1
ATOM 600 O O . LEU A 1 80 ? -2.945 -0.856 -2.441 1.00 88.69 80 LEU A O 1
ATOM 604 N N . ARG A 1 81 ? -4.714 -1.384 -1.172 1.00 87.25 81 ARG A N 1
ATOM 605 C CA . ARG A 1 81 ? -5.586 -0.369 -1.777 1.00 87.25 81 ARG A CA 1
ATOM 606 C C . ARG A 1 81 ? -5.067 1.049 -1.561 1.00 87.25 81 ARG A C 1
ATOM 608 O O . ARG A 1 81 ? -4.959 1.810 -2.517 1.00 87.25 81 ARG A O 1
ATOM 615 N N . VAL A 1 82 ? -4.709 1.401 -0.326 1.00 87.38 82 VAL A N 1
ATOM 616 C CA . VAL A 1 82 ? -4.155 2.731 -0.021 1.00 87.38 82 VAL A CA 1
ATOM 617 C C . VAL A 1 82 ? -2.851 2.964 -0.788 1.00 87.38 82 VAL A C 1
ATOM 619 O O . VAL A 1 82 ? -2.640 4.046 -1.335 1.00 87.38 82 VAL A O 1
ATOM 622 N N . LEU A 1 83 ? -1.994 1.945 -0.879 1.00 86.62 83 LEU A N 1
ATOM 623 C CA . LEU A 1 83 ? -0.741 2.015 -1.617 1.00 86.62 83 LEU A CA 1
ATOM 624 C C . LEU A 1 83 ? -0.990 2.240 -3.114 1.00 86.62 83 LEU A C 1
ATOM 626 O O . LEU A 1 83 ? -0.397 3.150 -3.682 1.00 86.62 83 LEU A O 1
ATOM 630 N N . GLY A 1 84 ? -1.902 1.487 -3.736 1.00 87.50 84 GLY A N 1
ATOM 631 C CA . GLY A 1 84 ? -2.241 1.613 -5.161 1.00 87.50 84 GLY A CA 1
ATOM 632 C C . GLY A 1 84 ? -2.825 2.974 -5.552 1.00 87.50 84 GLY A C 1
ATOM 633 O O . GLY A 1 84 ? -2.623 3.431 -6.680 1.00 87.50 84 GLY A O 1
ATOM 634 N N . GLU A 1 85 ? -3.508 3.636 -4.615 1.00 87.44 85 GLU A N 1
ATOM 635 C CA . GLU A 1 85 ? -4.013 5.006 -4.764 1.00 87.44 85 GLU A CA 1
ATOM 636 C C . GLU A 1 85 ? -2.921 6.072 -4.569 1.00 87.44 85 GLU A C 1
ATOM 638 O O . GLU A 1 85 ? -3.036 7.174 -5.102 1.00 87.44 85 GLU A O 1
ATOM 643 N N . SER A 1 86 ? -1.871 5.754 -3.808 1.00 84.88 86 SER A N 1
ATOM 644 C CA . SER A 1 86 ? -0.836 6.712 -3.398 1.00 84.88 86 SER A CA 1
ATOM 645 C C . SER A 1 86 ? 0.417 6.695 -4.272 1.00 84.88 86 SER A C 1
ATOM 647 O O . SER A 1 86 ? 1.216 7.628 -4.209 1.00 84.88 86 SER A O 1
ATOM 649 N N . VAL A 1 87 ? 0.620 5.637 -5.059 1.00 86.31 87 VAL A N 1
ATOM 650 C CA . VAL A 1 87 ? 1.760 5.501 -5.976 1.00 86.31 87 VAL A CA 1
ATOM 651 C C . VAL A 1 87 ? 1.381 5.874 -7.409 1.00 86.31 87 VAL A C 1
ATOM 653 O O . VAL A 1 87 ? 0.210 5.872 -7.792 1.00 86.31 87 VAL A O 1
ATOM 656 N N . ASP A 1 88 ? 2.388 6.185 -8.226 1.00 88.12 88 ASP A N 1
ATOM 657 C CA . ASP A 1 88 ? 2.179 6.445 -9.650 1.00 88.12 88 ASP A CA 1
ATOM 658 C C . ASP A 1 88 ? 1.787 5.196 -10.453 1.00 88.12 88 ASP A C 1
ATOM 660 O O . ASP A 1 88 ? 1.862 4.058 -9.989 1.00 88.12 88 ASP A O 1
ATOM 664 N N . GLU A 1 89 ? 1.354 5.431 -11.694 1.00 88.00 89 GLU A N 1
ATOM 665 C CA . GLU A 1 89 ? 0.931 4.382 -12.622 1.00 88.00 89 GLU A CA 1
ATOM 666 C C . GLU A 1 89 ? 2.031 3.343 -12.886 1.00 88.00 89 GLU A C 1
ATOM 668 O O . GLU A 1 89 ? 1.727 2.157 -12.991 1.00 88.00 89 GLU A O 1
ATOM 673 N N . ASP A 1 90 ? 3.301 3.750 -12.962 1.00 88.69 90 ASP A N 1
ATOM 674 C CA . ASP A 1 90 ? 4.404 2.829 -13.247 1.00 88.69 90 ASP A CA 1
ATOM 675 C C . ASP A 1 90 ? 4.667 1.901 -12.054 1.00 88.69 90 ASP A C 1
ATOM 677 O O . ASP A 1 90 ? 4.801 0.687 -12.218 1.00 88.69 90 ASP A O 1
ATOM 681 N N . ALA A 1 91 ? 4.685 2.454 -10.841 1.00 88.81 91 ALA A N 1
ATOM 682 C CA . ALA A 1 91 ? 4.784 1.697 -9.601 1.00 88.81 91 ALA A CA 1
ATOM 683 C C . ALA A 1 91 ? 3.571 0.782 -9.402 1.00 88.81 91 ALA A C 1
ATOM 685 O O . ALA A 1 91 ? 3.733 -0.376 -9.022 1.00 88.81 91 ALA A O 1
ATOM 686 N N . ARG A 1 92 ? 2.360 1.249 -9.721 1.00 91.69 92 ARG A N 1
ATOM 687 C CA . ARG A 1 92 ? 1.154 0.416 -9.666 1.00 91.69 92 ARG A CA 1
ATOM 688 C C . ARG A 1 92 ? 1.227 -0.749 -10.652 1.00 91.69 92 ARG A C 1
ATOM 690 O O . ARG A 1 92 ? 0.951 -1.879 -10.260 1.00 91.69 92 ARG A O 1
ATOM 697 N N . ARG A 1 93 ? 1.625 -0.510 -11.906 1.00 90.31 93 ARG A N 1
ATOM 698 C CA . ARG A 1 93 ? 1.800 -1.573 -12.916 1.00 90.31 93 ARG A CA 1
ATOM 699 C C . ARG A 1 93 ? 2.821 -2.609 -12.481 1.00 90.31 93 ARG A C 1
ATOM 701 O O . ARG A 1 93 ? 2.598 -3.799 -12.684 1.00 90.31 93 ARG A O 1
ATOM 708 N N . LEU A 1 94 ? 3.920 -2.158 -11.880 1.00 90.75 94 LEU A N 1
ATOM 709 C CA . LEU A 1 94 ? 4.918 -3.045 -11.304 1.00 90.75 94 LEU A CA 1
ATOM 710 C C . LEU A 1 94 ? 4.291 -3.942 -10.229 1.00 90.75 94 LEU A C 1
ATOM 712 O O . LEU A 1 94 ? 4.407 -5.159 -10.319 1.00 90.75 94 LEU A O 1
ATOM 716 N N . LEU A 1 95 ? 3.583 -3.352 -9.261 1.00 90.12 95 LEU A N 1
ATOM 717 C CA . LEU A 1 95 ? 2.943 -4.089 -8.170 1.00 90.12 95 LEU A CA 1
ATOM 718 C C . LEU A 1 95 ? 1.910 -5.106 -8.683 1.00 90.12 95 LEU A C 1
ATOM 720 O O . LEU A 1 95 ? 1.915 -6.253 -8.249 1.00 90.12 95 LEU A O 1
ATOM 724 N N . VAL A 1 96 ? 1.072 -4.722 -9.651 1.00 92.50 96 VAL A N 1
ATOM 725 C CA . VAL A 1 96 ? 0.094 -5.621 -10.294 1.00 92.50 96 VAL A CA 1
ATOM 726 C C . VAL A 1 96 ? 0.775 -6.798 -10.996 1.00 92.50 96 VAL A C 1
ATOM 728 O O . VAL A 1 96 ? 0.229 -7.896 -11.006 1.00 92.50 96 VAL A O 1
ATOM 731 N N . ARG A 1 97 ? 1.964 -6.589 -11.574 1.00 91.88 97 ARG A N 1
ATOM 732 C CA . ARG A 1 97 ? 2.721 -7.642 -12.261 1.00 91.88 97 ARG A CA 1
ATOM 733 C C . ARG A 1 97 ? 3.297 -8.678 -11.297 1.00 91.88 97 ARG A C 1
ATOM 735 O O . ARG A 1 97 ? 3.344 -9.850 -11.655 1.00 91.88 97 ARG A O 1
ATOM 742 N N . VAL A 1 98 ? 3.787 -8.244 -10.137 1.00 89.12 98 VAL A N 1
ATOM 743 C CA . VAL A 1 98 ? 4.491 -9.128 -9.189 1.00 89.12 98 VAL A CA 1
ATOM 744 C C . VAL A 1 98 ? 3.556 -9.805 -8.191 1.00 89.12 98 VAL A C 1
ATOM 746 O O . VAL A 1 98 ? 3.880 -10.865 -7.662 1.00 89.12 98 VAL A O 1
ATOM 749 N N . LEU A 1 99 ? 2.393 -9.211 -7.920 1.00 88.00 99 LEU A N 1
ATOM 750 C CA . LEU A 1 99 ? 1.442 -9.764 -6.967 1.00 88.00 99 LEU A CA 1
ATOM 751 C C . LEU A 1 99 ? 0.608 -10.899 -7.578 1.00 88.00 99 LEU A C 1
ATOM 753 O O . LEU A 1 99 ? 0.229 -10.836 -8.749 1.00 88.00 99 LEU A O 1
ATOM 757 N N . PRO A 1 100 ? 0.215 -11.897 -6.766 1.00 88.06 100 PRO A N 1
ATOM 758 C CA . PRO A 1 100 ? -0.844 -12.828 -7.132 1.00 88.06 100 PRO A CA 1
ATOM 759 C C . PRO A 1 100 ? -2.108 -12.082 -7.580 1.00 88.06 100 PRO A C 1
ATOM 761 O O . PRO A 1 100 ? -2.456 -11.050 -7.003 1.00 88.06 100 PRO A O 1
ATOM 764 N N . ALA A 1 101 ? -2.837 -12.625 -8.561 1.00 85.12 101 ALA A N 1
ATOM 765 C CA . ALA A 1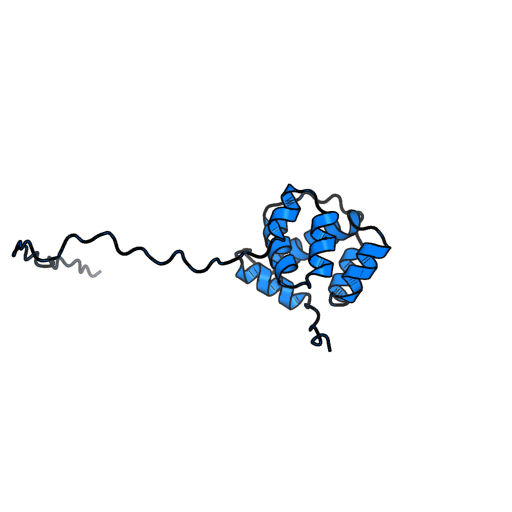 101 ? -4.028 -11.982 -9.137 1.00 85.12 101 ALA A CA 1
ATOM 766 C C . ALA A 1 101 ? -5.074 -11.581 -8.074 1.00 85.12 101 ALA A C 1
ATOM 768 O O . ALA A 1 101 ? -5.714 -10.532 -8.165 1.00 85.12 101 ALA A O 1
ATOM 769 N N . GLU A 1 102 ? -5.201 -12.390 -7.022 1.00 86.50 102 GLU A N 1
ATOM 770 C CA . GLU A 1 102 ? -6.086 -12.140 -5.884 1.00 86.50 102 GLU A CA 1
ATOM 771 C C . GLU A 1 102 ? -5.680 -10.933 -5.033 1.00 86.50 102 GLU A C 1
ATOM 773 O O . GLU A 1 102 ? -6.530 -10.346 -4.370 1.00 86.50 102 GLU A O 1
ATOM 778 N N . LEU A 1 103 ? -4.407 -10.549 -5.031 1.00 87.50 103 LEU A N 1
ATOM 779 C CA . LEU A 1 103 ? -3.921 -9.359 -4.336 1.00 87.50 103 LEU A CA 1
ATOM 780 C C . LEU A 1 103 ? -3.879 -8.155 -5.276 1.00 87.50 103 LEU A C 1
ATOM 782 O O . LEU A 1 103 ? -4.249 -7.050 -4.880 1.00 87.50 103 LEU A O 1
ATOM 786 N N . ALA A 1 104 ? -3.524 -8.380 -6.543 1.00 89.75 104 ALA A N 1
ATOM 787 C CA . ALA A 1 104 ? -3.460 -7.347 -7.571 1.00 89.75 104 ALA A CA 1
ATOM 788 C C . ALA A 1 104 ? -4.798 -6.607 -7.764 1.00 89.75 104 ALA A C 1
ATOM 790 O O . ALA A 1 104 ? -4.795 -5.387 -7.914 1.00 89.75 104 ALA A O 1
ATOM 791 N N . ARG A 1 105 ? -5.945 -7.297 -7.646 1.00 89.06 105 ARG A N 1
ATOM 792 C CA . ARG A 1 105 ? -7.287 -6.670 -7.705 1.00 89.06 105 ARG A CA 1
ATOM 793 C C . ARG A 1 105 ? -7.505 -5.554 -6.676 1.00 89.06 105 ARG A C 1
ATOM 795 O O . ARG A 1 105 ? -8.372 -4.709 -6.863 1.00 89.06 105 ARG A O 1
ATOM 802 N N . HIS A 1 106 ? -6.754 -5.545 -5.572 1.00 89.06 106 HIS A N 1
ATOM 803 C CA . HIS A 1 106 ? -6.884 -4.512 -4.542 1.00 89.06 106 HIS A CA 1
ATOM 804 C C . HIS A 1 106 ? -6.121 -3.229 -4.886 1.00 89.06 106 HIS A C 1
ATOM 806 O O . HIS A 1 106 ? -6.395 -2.203 -4.272 1.00 89.06 106 HIS A O 1
ATOM 812 N N . LEU A 1 107 ? -5.208 -3.273 -5.863 1.00 87.50 107 LEU A N 1
ATOM 813 C CA . LEU A 1 107 ? -4.452 -2.118 -6.355 1.00 87.50 107 LEU A CA 1
ATOM 814 C C . LEU A 1 107 ? -5.163 -1.358 -7.470 1.00 87.50 107 LEU A C 1
ATOM 816 O O . LEU A 1 107 ? -4.729 -0.261 -7.828 1.00 87.50 107 LEU A O 1
ATOM 820 N N . GLU A 1 108 ? -6.211 -1.941 -8.050 1.00 81.88 108 GLU A N 1
ATOM 821 C CA . GLU A 1 108 ? -6.982 -1.265 -9.079 1.00 81.88 108 GLU A CA 1
ATOM 822 C C . GLU A 1 108 ? -7.612 -0.000 -8.487 1.00 81.88 108 GLU A C 1
ATOM 824 O O . GLU A 1 108 ? -8.264 -0.067 -7.435 1.00 81.88 108 GLU A O 1
ATOM 829 N N . PRO A 1 109 ? -7.416 1.169 -9.127 1.00 72.12 109 PRO A N 1
ATOM 830 C CA . PRO A 1 109 ? -8.086 2.373 -8.686 1.00 72.12 109 PRO A CA 1
ATOM 831 C C . PRO A 1 109 ? -9.585 2.110 -8.733 1.00 72.12 109 PRO A C 1
ATOM 833 O O . PRO A 1 109 ? -10.112 1.633 -9.740 1.00 72.12 109 PRO A O 1
ATOM 836 N N . VAL A 1 110 ? -10.275 2.429 -7.638 1.00 66.81 110 VAL A N 1
ATOM 837 C CA . VAL A 1 110 ? -11.734 2.423 -7.635 1.00 66.81 110 VAL A CA 1
ATOM 838 C C . VAL A 1 110 ? -12.159 3.489 -8.633 1.00 66.81 110 VAL A C 1
ATOM 840 O O . VAL A 1 110 ? -12.140 4.685 -8.335 1.00 66.81 110 VAL A O 1
ATOM 843 N N . VAL A 1 111 ? -12.496 3.059 -9.847 1.00 64.38 111 VAL A N 1
ATOM 844 C CA . VAL A 1 111 ? -13.157 3.913 -10.819 1.00 64.38 111 VAL A CA 1
ATOM 845 C C . VAL A 1 111 ? -14.537 4.150 -10.235 1.00 64.38 111 VAL A C 1
ATOM 847 O O . VAL A 1 111 ? -15.447 3.338 -10.393 1.00 64.38 111 VAL A O 1
ATOM 850 N N . TYR A 1 112 ? -14.681 5.252 -9.503 1.00 56.66 112 TYR A N 1
ATOM 851 C CA . TYR A 1 112 ? -15.984 5.854 -9.306 1.00 56.66 112 TYR A CA 1
ATOM 852 C C . TYR A 1 112 ? -16.449 6.244 -10.705 1.00 56.66 112 TYR A C 1
ATOM 854 O O . TYR A 1 112 ? -16.121 7.319 -11.204 1.00 56.66 112 TYR A O 1
ATOM 862 N N . GLY A 1 113 ? -17.131 5.316 -11.380 1.00 56.38 113 GLY A N 1
ATOM 863 C CA . GLY A 1 113 ? -17.920 5.662 -12.547 1.00 56.38 113 GLY A CA 1
ATOM 864 C C . GLY A 1 113 ? -18.815 6.828 -12.153 1.00 56.38 113 GLY A C 1
ATOM 865 O O . GLY A 1 113 ? -19.228 6.921 -10.989 1.00 56.38 113 GLY A O 1
ATOM 866 N N . GLU A 1 114 ? -19.083 7.734 -13.095 1.00 54.88 114 GLU A N 1
ATOM 867 C CA . GLU A 1 114 ? -20.183 8.678 -12.916 1.00 54.88 114 GLU A CA 1
ATOM 868 C C . GLU A 1 114 ? -21.364 7.883 -12.346 1.00 54.88 114 GLU A C 1
ATOM 870 O O . GLU A 1 114 ? -21.660 6.811 -12.892 1.00 54.88 114 GLU A O 1
ATOM 875 N N . PRO A 1 115 ? -21.960 8.306 -11.212 1.00 62.31 115 PRO A N 1
ATOM 876 C CA . PRO A 1 115 ? -23.099 7.590 -10.660 1.00 62.31 115 PRO A CA 1
ATOM 877 C C . PRO A 1 115 ? -24.069 7.399 -11.815 1.00 62.31 115 PRO A C 1
ATOM 879 O O . PRO A 1 115 ? -24.377 8.391 -12.483 1.00 62.31 115 PRO A O 1
ATOM 882 N N . GLU A 1 116 ? -24.452 6.143 -12.103 1.00 63.56 116 GLU A N 1
ATOM 883 C CA . GLU A 1 116 ? -25.370 5.865 -13.207 1.00 63.56 116 GLU A CA 1
ATOM 884 C C . GLU A 1 116 ? -26.476 6.913 -13.128 1.00 63.56 116 GLU A C 1
ATOM 886 O O . GLU A 1 116 ? -27.042 7.076 -12.037 1.00 63.56 116 GLU A O 1
ATOM 891 N N . PRO A 1 117 ? -26.711 7.699 -14.199 1.00 69.38 117 PRO A N 1
ATOM 892 C CA . PRO A 1 117 ? -27.624 8.823 -14.133 1.00 69.38 117 PRO A CA 1
ATOM 893 C C . PRO A 1 117 ? -28.916 8.276 -13.565 1.00 69.38 117 PRO A C 1
ATOM 895 O O . PRO A 1 117 ? -29.507 7.393 -14.188 1.00 69.38 117 PRO A O 1
ATOM 898 N N . HIS A 1 118 ? -29.275 8.722 -12.352 1.00 61.94 118 HIS A N 1
ATOM 899 C CA . HIS A 1 118 ? -30.436 8.225 -11.631 1.00 61.94 118 HIS A CA 1
ATOM 900 C C . HIS A 1 118 ? -31.600 8.293 -12.600 1.00 61.94 118 HIS A C 1
ATOM 902 O O . HIS A 1 118 ? -32.113 9.378 -12.868 1.00 61.94 118 HIS A O 1
ATOM 908 N N . ARG A 1 119 ? -31.967 7.154 -13.193 1.00 65.38 119 ARG A N 1
ATOM 909 C CA . ARG A 1 119 ? -33.074 7.113 -14.129 1.00 65.38 119 ARG A CA 1
ATOM 910 C C . ARG A 1 119 ? -34.272 7.385 -13.234 1.00 65.38 119 ARG A C 1
ATOM 912 O O . ARG A 1 119 ? -34.547 6.544 -12.373 1.00 65.38 119 ARG A O 1
ATOM 919 N N . PRO A 1 120 ? -34.918 8.563 -13.327 1.00 63.47 120 PRO A N 1
ATOM 920 C CA . PRO A 1 120 ? -36.084 8.804 -12.504 1.00 63.47 120 PRO A CA 1
ATOM 921 C C . PRO A 1 120 ? -37.048 7.653 -12.804 1.00 63.47 120 PRO A C 1
ATOM 923 O O . PRO A 1 120 ? -37.198 7.307 -13.985 1.00 63.47 120 PRO A O 1
ATOM 926 N N . PRO A 1 121 ? -37.626 6.999 -11.780 1.00 65.69 121 PRO A N 1
ATOM 927 C CA . PRO A 1 121 ? -38.597 5.947 -12.017 1.00 65.69 121 PRO A CA 1
ATOM 928 C C . PRO A 1 121 ? -39.634 6.508 -12.986 1.00 65.69 121 PRO A C 1
ATOM 930 O O . PRO A 1 121 ? -40.216 7.567 -12.743 1.00 65.69 121 PRO A O 1
ATOM 933 N N . SER A 1 122 ? -39.764 5.847 -14.137 1.00 64.56 122 SER A N 1
ATOM 934 C CA . SER A 1 122 ? -40.713 6.190 -15.190 1.00 64.56 122 SER A CA 1
ATOM 935 C C . SER A 1 122 ? -42.061 6.489 -14.551 1.00 64.56 122 SER A C 1
ATOM 937 O O . SER A 1 122 ? -42.586 5.672 -13.797 1.00 64.56 122 SER A O 1
ATOM 939 N N . GLY A 1 123 ? -42.539 7.708 -14.799 1.00 58.16 123 GLY A N 1
ATOM 940 C CA . GLY A 1 123 ? -43.583 8.365 -14.033 1.00 58.16 123 GLY A CA 1
ATOM 941 C C . GLY A 1 123 ? -44.788 7.494 -13.692 1.00 58.16 123 GLY A C 1
ATOM 942 O O . GLY A 1 123 ? -45.502 7.016 -14.568 1.00 58.16 123 GLY A O 1
ATOM 943 N N . HIS A 1 124 ? -45.086 7.443 -12.399 1.00 51.50 124 HIS A N 1
ATOM 944 C CA . HIS A 1 124 ? -46.462 7.537 -11.944 1.00 51.50 124 HIS A CA 1
ATOM 945 C C . HIS A 1 124 ? -46.630 8.941 -11.367 1.00 51.50 124 HIS A C 1
ATOM 947 O O . HIS A 1 124 ? -46.084 9.294 -10.324 1.00 51.50 124 HIS A O 1
ATOM 953 N N . THR A 1 125 ? -47.306 9.779 -12.144 1.00 56.69 125 THR A N 1
ATOM 954 C CA . THR A 1 125 ? -47.761 11.115 -11.778 1.00 56.69 125 THR A CA 1
ATOM 955 C C . THR A 1 125 ? -48.455 11.099 -10.417 1.00 56.69 125 THR A C 1
ATOM 957 O O . THR A 1 125 ? -49.378 10.319 -10.201 1.00 56.69 125 THR A O 1
ATOM 960 N N . LEU A 1 126 ? -48.062 12.022 -9.533 1.00 57.75 126 LEU A N 1
ATOM 961 C CA . LEU A 1 1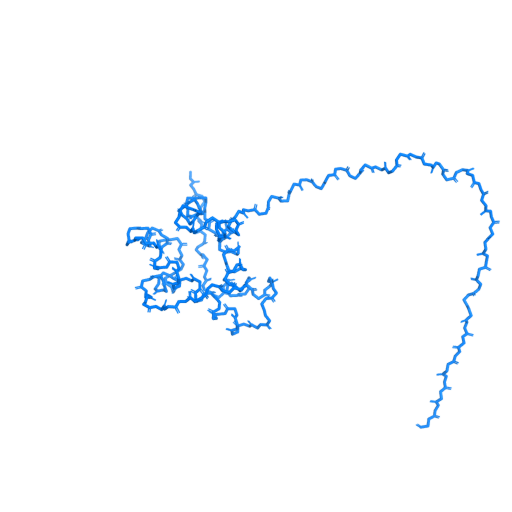26 ? -48.671 12.330 -8.225 1.00 57.75 126 LEU A CA 1
ATOM 962 C C . LEU A 1 126 ? -50.117 12.881 -8.322 1.00 57.75 126 LEU A C 1
ATOM 964 O O . LEU A 1 126 ? -50.572 13.606 -7.441 1.00 57.75 126 LEU A O 1
ATOM 968 N N . ALA A 1 127 ? -50.829 12.587 -9.411 1.00 58.09 127 ALA A N 1
ATOM 969 C CA . ALA A 1 127 ? -52.114 13.180 -9.763 1.00 58.09 127 ALA A CA 1
ATOM 970 C C . ALA A 1 127 ? -53.323 12.277 -9.468 1.00 58.09 127 ALA A C 1
ATOM 972 O O . ALA A 1 127 ? -54.448 12.709 -9.692 1.00 58.09 127 ALA A O 1
ATOM 973 N N . ASP A 1 128 ? -53.130 11.075 -8.918 1.00 53.44 128 ASP A N 1
ATOM 974 C CA . ASP A 1 128 ? -54.238 10.257 -8.420 1.00 53.44 128 ASP A CA 1
ATOM 975 C C . ASP A 1 128 ? -54.342 10.396 -6.904 1.00 53.44 128 ASP A C 1
ATOM 977 O O . ASP A 1 128 ? -53.682 9.721 -6.112 1.00 53.44 128 ASP A O 1
ATOM 981 N N . GLY A 1 129 ? -55.158 11.368 -6.503 1.00 58.47 129 GLY A N 1
ATOM 982 C CA . GLY A 1 129 ? -55.381 11.724 -5.117 1.00 58.47 129 GLY A CA 1
ATOM 983 C C . GLY A 1 129 ? -55.841 10.555 -4.246 1.00 58.47 129 GLY A C 1
ATOM 984 O O . GLY A 1 129 ? -56.788 9.834 -4.555 1.00 58.47 129 GLY A O 1
ATOM 985 N N . ARG A 1 130 ? -55.258 10.480 -3.050 1.00 51.75 130 ARG A N 1
ATOM 986 C CA . ARG A 1 130 ? -56.000 10.101 -1.845 1.00 51.75 130 ARG A CA 1
ATOM 987 C C . ARG A 1 130 ? -55.700 11.102 -0.732 1.00 51.75 130 ARG A C 1
ATOM 989 O O . ARG A 1 130 ? -54.633 11.036 -0.122 1.00 51.75 130 ARG A O 1
ATOM 996 N N . PRO A 1 131 ? -56.621 12.033 -0.439 1.00 64.19 131 PRO A N 1
ATOM 997 C CA . PRO A 1 131 ? -56.547 12.804 0.783 1.00 64.19 131 PRO A CA 1
ATOM 998 C C . PRO A 1 131 ? -56.937 11.892 1.949 1.00 64.19 131 PRO A C 1
ATOM 1000 O O . PRO A 1 131 ? -58.045 11.364 1.990 1.00 64.19 131 PRO A O 1
ATOM 1003 N N . GLY A 1 132 ? -56.034 11.734 2.917 1.00 56.72 132 GLY A N 1
ATOM 1004 C CA . GLY A 1 132 ? -56.403 11.295 4.260 1.00 56.72 132 GLY A CA 1
ATOM 1005 C C . GLY A 1 132 ? -55.582 10.146 4.830 1.00 56.72 132 GLY A C 1
ATOM 1006 O O . GLY A 1 132 ? -55.930 8.985 4.672 1.00 56.72 132 GLY A O 1
ATOM 1007 N N . SER A 1 133 ? -54.611 10.487 5.674 1.00 53.31 133 SER A N 1
ATOM 1008 C CA . SER A 1 133 ? -54.643 9.988 7.050 1.00 53.31 133 SER A CA 1
ATOM 1009 C C . SER A 1 133 ? -53.870 10.943 7.953 1.00 53.31 133 SER A C 1
ATOM 1011 O O . SER A 1 133 ? -52.643 10.920 8.021 1.00 53.31 133 SER A O 1
ATOM 1013 N N . ARG A 1 134 ? -54.618 11.792 8.660 1.00 57.75 134 ARG A N 1
ATOM 1014 C CA . ARG A 1 134 ? -54.163 12.432 9.893 1.00 57.75 134 ARG A CA 1
ATOM 1015 C C . ARG A 1 134 ? -53.897 11.315 10.902 1.00 57.75 134 ARG A C 1
ATOM 1017 O O . ARG A 1 134 ? -54.838 10.819 11.514 1.00 57.75 134 ARG A O 1
ATOM 1024 N N . ARG A 1 135 ? -52.645 10.890 11.057 1.00 53.75 135 ARG A N 1
ATOM 1025 C CA . ARG A 1 135 ? -52.231 10.194 12.277 1.00 53.75 135 ARG A CA 1
ATOM 1026 C C . ARG A 1 135 ? -51.658 11.245 13.227 1.00 53.75 135 ARG A C 1
ATOM 1028 O O . ARG A 1 135 ? -50.590 11.775 12.931 1.00 53.75 135 ARG A O 1
ATOM 1035 N N . PRO A 1 136 ? -52.366 11.603 14.311 1.00 63.88 136 PRO A N 1
ATOM 1036 C CA . PRO A 1 136 ? -51.759 12.376 15.380 1.00 63.88 136 PRO A CA 1
ATOM 1037 C C . PRO A 1 136 ? -50.646 11.537 16.018 1.00 63.88 136 PRO A C 1
ATOM 1039 O O . PRO A 1 136 ? -50.819 10.342 16.260 1.00 63.88 136 PRO A O 1
ATOM 1042 N N . LEU A 1 137 ? -49.496 12.168 16.252 1.00 57.00 137 LEU A N 1
ATOM 1043 C CA . LEU A 1 137 ? -48.431 11.621 17.081 1.00 57.00 137 LEU A CA 1
ATOM 1044 C C . LEU A 1 137 ? -48.992 11.496 18.500 1.00 57.00 137 LEU A C 1
ATOM 1046 O O . LEU A 1 137 ? -49.235 12.503 19.162 1.00 57.00 137 LEU A O 1
ATOM 1050 N N . SER A 1 138 ? -49.262 10.265 18.935 1.00 61.28 138 SER A N 1
ATOM 1051 C CA . SER A 1 138 ? -49.573 9.979 20.330 1.00 61.28 138 SER A CA 1
ATOM 1052 C C . SER A 1 138 ? -48.338 10.257 21.177 1.00 61.28 138 SER A C 1
ATOM 1054 O O . SER A 1 138 ? -47.408 9.460 21.257 1.00 61.28 138 SER A O 1
ATOM 1056 N N . GLU A 1 139 ? -48.367 11.425 21.795 1.00 62.12 139 GLU A N 1
ATOM 1057 C CA . GLU A 1 139 ? -47.663 11.785 23.011 1.00 62.12 139 GLU A CA 1
ATOM 1058 C C . GLU A 1 139 ? -48.077 10.798 24.121 1.00 62.12 139 GLU A C 1
ATOM 1060 O O . GLU A 1 139 ? -49.211 10.808 24.596 1.00 62.12 139 GLU A O 1
ATOM 1065 N N . ALA A 1 140 ? -47.180 9.888 24.499 1.00 55.50 140 ALA A N 1
ATOM 1066 C CA . ALA A 1 140 ? -47.336 9.046 25.681 1.00 55.50 140 ALA A CA 1
ATOM 1067 C C . ALA A 1 140 ? -46.040 9.129 26.482 1.00 55.50 140 ALA A C 1
ATOM 1069 O O . ALA A 1 140 ? -45.022 8.532 26.136 1.00 55.50 140 ALA A O 1
ATOM 1070 N N . GLY A 1 141 ? -46.082 9.958 27.522 1.00 58.81 141 GLY A N 1
ATOM 1071 C CA . GLY A 1 141 ? -44.970 10.172 28.424 1.00 58.81 141 GLY A CA 1
ATOM 1072 C C . GLY A 1 141 ? -44.641 8.946 29.269 1.00 58.81 141 GLY A C 1
ATOM 1073 O O . GLY A 1 141 ? -45.498 8.134 29.609 1.00 58.81 141 GLY A O 1
ATOM 1074 N N . ALA A 1 142 ? -43.388 8.894 29.702 1.00 53.19 142 ALA A N 1
ATOM 1075 C CA . ALA A 1 142 ? -43.014 8.229 30.936 1.00 53.19 142 ALA A CA 1
ATOM 1076 C C . ALA A 1 142 ? -41.985 9.105 31.657 1.00 53.19 142 ALA A C 1
ATOM 1078 O O . ALA A 1 142 ? -40.779 8.899 31.571 1.00 53.19 142 ALA A O 1
ATOM 1079 N N . ARG A 1 143 ? -42.497 10.107 32.383 1.00 56.84 143 ARG A N 1
ATOM 1080 C CA . ARG A 1 143 ? -41.872 10.533 33.637 1.00 56.84 143 ARG A CA 1
ATOM 1081 C C . ARG A 1 143 ? -42.028 9.386 34.628 1.00 56.84 143 ARG A C 1
ATOM 1083 O O . AR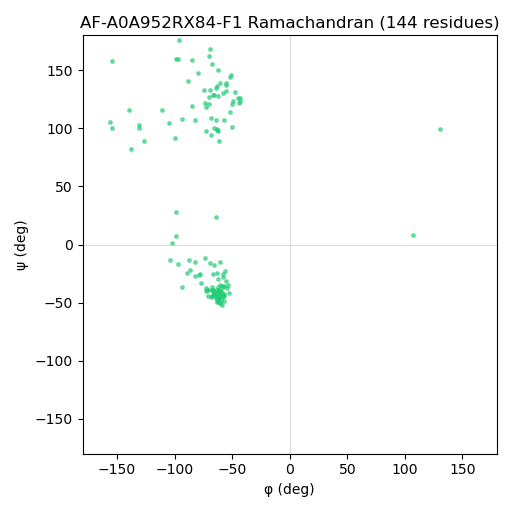G A 1 143 ? -43.160 8.968 34.867 1.00 56.84 143 ARG A O 1
ATOM 1090 N N . ARG A 1 144 ? -40.937 8.972 35.264 1.00 60.62 144 ARG A N 1
ATOM 1091 C CA . ARG A 1 144 ? -40.953 8.591 36.678 1.00 60.62 144 ARG A CA 1
ATOM 1092 C C . ARG A 1 144 ? -39.688 9.115 37.341 1.00 60.62 144 ARG A C 1
ATOM 1094 O O . ARG A 1 144 ? -38.589 8.725 36.967 1.00 60.62 144 ARG A O 1
ATOM 1101 N N . ASP A 1 145 ? -39.912 10.023 38.282 1.00 69.00 145 ASP A N 1
ATOM 1102 C CA . ASP A 1 145 ? -39.023 10.310 39.398 1.00 69.00 145 ASP A CA 1
ATOM 1103 C C . ASP A 1 145 ? -38.858 9.051 40.259 1.00 69.00 145 ASP A C 1
ATOM 1105 O O . ASP A 1 145 ? -39.845 8.351 40.503 1.00 69.00 145 ASP A O 1
ATOM 1109 N N . THR A 1 146 ? -37.630 8.804 40.711 1.00 64.06 146 THR A N 1
ATOM 1110 C CA . THR A 1 146 ? -37.243 8.637 42.127 1.00 64.06 146 THR A CA 1
ATOM 1111 C C . THR A 1 146 ? -35.730 8.707 42.219 1.00 64.06 146 THR A C 1
ATOM 1113 O O . THR A 1 146 ? -35.083 7.997 41.416 1.00 64.06 146 THR A O 1
#

Radius of gyration: 25.08 Å; Cα contacts (8 Å, |Δi|>4): 122; chains: 1; bounding box: 73×34×59 Å